Protein AF-A0A6B2LRA3-F1 (afdb_monomer_lite)

Structure (mmCIF, N/CA/C/O backbone):
data_AF-A0A6B2LRA3-F1
#
_entry.id   AF-A0A6B2LRA3-F1
#
loop_
_atom_site.group_PDB
_atom_site.id
_atom_site.type_symbol
_atom_site.label_atom_id
_atom_site.label_alt_id
_atom_site.label_comp_id
_atom_site.label_asym_id
_atom_site.label_entity_id
_atom_site.label_seq_id
_atom_site.pdbx_PDB_ins_code
_atom_site.Cartn_x
_atom_site.Cartn_y
_atom_site.Cartn_z
_atom_site.occupancy
_atom_site.B_iso_or_equiv
_atom_site.auth_seq_id
_atom_site.auth_comp_id
_atom_site.auth_asym_id
_atom_site.auth_atom_id
_atom_site.pdbx_PDB_model_num
ATOM 1 N N . MET A 1 1 ? -1.071 9.155 2.431 1.00 67.62 1 MET A N 1
ATOM 2 C CA . MET A 1 1 ? -2.130 8.580 3.309 1.00 67.62 1 MET A CA 1
ATOM 3 C C . MET A 1 1 ? -1.625 7.265 3.917 1.00 67.62 1 MET A C 1
ATOM 5 O O . MET A 1 1 ? -0.850 6.603 3.251 1.00 67.62 1 MET A O 1
ATOM 9 N N . LYS A 1 2 ? -1.995 6.877 5.147 1.00 79.12 2 LYS A N 1
ATOM 10 C CA . LYS A 1 2 ? -1.592 5.586 5.763 1.00 79.12 2 LYS A CA 1
ATOM 11 C C . LYS A 1 2 ? -2.740 4.963 6.562 1.00 79.12 2 LYS A C 1
ATOM 13 O O . LYS A 1 2 ? -3.654 5.699 6.933 1.00 79.12 2 LYS A O 1
ATOM 18 N N . GLY A 1 3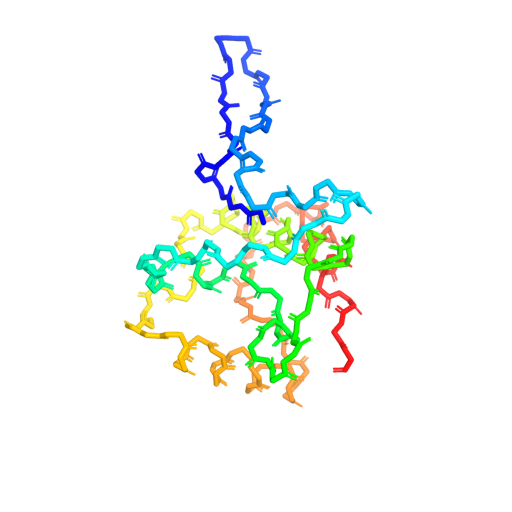 ? -2.686 3.660 6.853 1.00 74.38 3 GLY A N 1
ATOM 19 C CA . GLY A 1 3 ? -3.770 2.935 7.533 1.00 74.38 3 GLY A CA 1
ATOM 20 C C . GLY A 1 3 ? -4.112 3.500 8.911 1.00 74.38 3 GLY A C 1
ATOM 21 O O . GLY A 1 3 ? -5.280 3.711 9.223 1.00 74.38 3 GLY A O 1
ATOM 22 N N . LEU A 1 4 ? -3.092 3.896 9.681 1.00 81.69 4 LEU A N 1
ATOM 23 C CA . LEU A 1 4 ? -3.246 4.555 10.989 1.00 81.69 4 LEU A CA 1
ATOM 24 C C . LEU A 1 4 ? -4.047 5.869 10.945 1.00 81.69 4 LEU A C 1
ATOM 26 O O . LEU A 1 4 ? -4.535 6.324 11.977 1.00 81.69 4 LEU A O 1
ATOM 30 N N . ASN A 1 5 ? -4.195 6.468 9.762 1.00 83.25 5 ASN A N 1
ATOM 31 C CA . ASN A 1 5 ? -4.963 7.693 9.558 1.00 83.25 5 ASN A CA 1
ATOM 32 C C . ASN A 1 5 ? -6.419 7.392 9.136 1.00 83.25 5 ASN A C 1
ATOM 34 O O . ASN A 1 5 ? -7.131 8.289 8.686 1.00 83.25 5 ASN A O 1
ATOM 38 N N . VAL A 1 6 ? -6.874 6.139 9.257 1.00 86.62 6 VAL A N 1
ATOM 39 C CA . VAL A 1 6 ? -8.261 5.709 9.037 1.00 86.62 6 VAL A CA 1
ATOM 40 C C . VAL A 1 6 ? -8.839 5.206 10.359 1.00 86.62 6 VAL A C 1
ATOM 42 O O . VAL A 1 6 ? -8.538 4.111 10.821 1.00 86.62 6 VAL A O 1
ATOM 45 N N . LEU A 1 7 ? -9.690 6.018 10.979 1.00 89.50 7 LEU A N 1
ATOM 46 C CA . LEU A 1 7 ? -10.363 5.700 12.236 1.00 89.50 7 LEU A CA 1
ATOM 47 C C . LEU A 1 7 ? -11.689 4.990 11.975 1.00 89.50 7 LEU A C 1
ATOM 49 O O . LEU A 1 7 ? -12.390 5.306 11.013 1.00 89.50 7 LEU A O 1
ATOM 53 N N . LEU A 1 8 ? -12.074 4.092 12.878 1.00 91.56 8 LEU A N 1
ATOM 54 C CA . LEU A 1 8 ? -13.375 3.432 12.850 1.00 91.56 8 LEU A CA 1
ATOM 55 C C . LEU A 1 8 ? -14.287 4.027 13.929 1.00 91.56 8 LEU A C 1
ATOM 57 O O . LEU A 1 8 ? -13.896 4.134 15.092 1.00 91.56 8 LEU A O 1
ATOM 61 N N . THR A 1 9 ? -15.503 4.432 13.558 1.00 92.56 9 THR A N 1
ATOM 62 C CA . THR A 1 9 ? -16.527 4.814 14.544 1.00 92.56 9 THR A CA 1
ATOM 63 C C . THR A 1 9 ? -17.195 3.584 15.156 1.00 92.56 9 THR A C 1
ATOM 65 O O . THR A 1 9 ? -17.058 2.471 14.648 1.00 92.56 9 THR A O 1
ATOM 68 N N . LYS A 1 10 ? -17.979 3.786 16.223 1.00 91.69 10 LYS A N 1
ATOM 69 C CA . LYS A 1 10 ? -18.759 2.715 16.869 1.00 91.69 10 LYS A CA 1
ATOM 70 C C . LYS A 1 10 ? -19.755 2.040 15.915 1.00 91.69 10 LYS A C 1
ATOM 72 O O . LYS A 1 10 ? -20.109 0.888 16.114 1.00 91.69 10 LYS A O 1
ATOM 77 N N . GLU A 1 11 ? -20.173 2.736 14.862 1.00 95.12 11 GLU A N 1
ATOM 78 C CA . GLU A 1 11 ? -21.099 2.263 13.828 1.00 95.12 11 GLU A CA 1
ATOM 79 C C . GLU A 1 11 ? -20.376 1.626 12.624 1.00 95.12 11 GLU A C 1
ATOM 81 O O . GLU A 1 11 ? -20.939 1.556 11.533 1.00 95.12 11 GLU A O 1
ATOM 86 N N . ASN A 1 12 ? -19.114 1.207 12.783 1.00 88.56 12 ASN A N 1
ATOM 87 C CA . ASN A 1 12 ? -18.280 0.630 11.720 1.00 88.56 12 ASN A CA 1
ATOM 88 C C . ASN A 1 12 ? -18.109 1.547 10.494 1.00 88.56 12 ASN A C 1
ATOM 90 O O . ASN A 1 12 ? -17.985 1.086 9.357 1.00 88.56 12 ASN A O 1
ATOM 94 N N . ARG A 1 13 ? -18.088 2.869 10.703 1.00 91.00 13 ARG A N 1
ATOM 95 C CA . ARG A 1 13 ? -17.817 3.843 9.638 1.00 91.00 13 ARG A CA 1
ATOM 96 C C . ARG A 1 13 ? -16.349 4.244 9.658 1.00 91.00 13 ARG A C 1
ATOM 98 O O . ARG A 1 13 ? -15.858 4.734 10.672 1.00 91.00 13 ARG A O 1
ATOM 105 N N . ALA A 1 14 ? -15.675 4.094 8.522 1.00 90.00 14 ALA A N 1
ATOM 106 C CA . ALA A 1 14 ? -14.320 4.602 8.341 1.00 90.00 14 ALA A CA 1
ATOM 107 C C . ALA A 1 14 ? -14.325 6.137 8.197 1.00 90.00 14 ALA A C 1
ATOM 109 O O . ALA A 1 14 ? -15.124 6.696 7.439 1.00 90.00 14 ALA A O 1
ATOM 110 N N . LYS A 1 15 ? -13.421 6.816 8.907 1.00 88.81 15 LYS A N 1
ATOM 111 C CA . LYS A 1 15 ? -13.172 8.260 8.827 1.00 88.81 15 LYS A CA 1
ATOM 112 C C . LYS A 1 15 ? -11.680 8.523 8.674 1.00 88.81 15 LYS A C 1
ATOM 114 O O . LYS A 1 15 ? -10.881 8.027 9.457 1.00 88.81 15 LYS A O 1
ATOM 119 N N . ILE A 1 16 ? -11.316 9.338 7.692 1.00 86.50 16 ILE A N 1
ATOM 120 C CA . ILE A 1 16 ? -9.926 9.756 7.486 1.00 86.50 16 ILE A CA 1
ATOM 121 C C . ILE A 1 16 ? -9.592 10.859 8.497 1.00 86.50 16 ILE A C 1
ATOM 123 O O . ILE A 1 16 ? -10.372 11.798 8.667 1.00 86.50 16 ILE A O 1
ATOM 127 N N . CYS A 1 17 ? -8.448 10.745 9.163 1.00 81.75 17 CYS A N 1
ATOM 128 C CA . CYS A 1 17 ? -7.907 11.741 10.080 1.00 81.75 17 CYS A CA 1
ATOM 129 C C . CYS A 1 17 ? -6.478 12.138 9.677 1.00 81.75 17 CYS A C 1
ATOM 131 O O . CYS A 1 17 ? -5.936 11.633 8.697 1.00 81.75 17 CYS A O 1
ATOM 133 N N . ASP A 1 18 ? -5.889 13.068 10.432 1.00 73.38 18 ASP A N 1
ATOM 134 C CA . ASP A 1 18 ? -4.496 13.498 10.281 1.00 73.38 18 ASP A CA 1
ATOM 135 C C . ASP A 1 18 ? -4.132 13.932 8.846 1.00 73.38 18 ASP A C 1
ATOM 137 O O . ASP A 1 18 ? -3.432 13.263 8.080 1.00 73.38 18 ASP A O 1
ATOM 141 N N . PHE A 1 19 ? -4.621 15.126 8.510 1.00 72.06 19 PHE A N 1
ATOM 142 C CA . PHE A 1 19 ? -4.242 15.869 7.313 1.00 72.06 19 PHE A CA 1
ATOM 143 C C . PHE A 1 19 ? -2.990 16.735 7.555 1.00 72.06 19 PHE A C 1
ATOM 145 O O . PHE A 1 19 ? -2.799 17.719 6.848 1.00 72.06 19 PHE A O 1
ATOM 152 N N . GLY A 1 20 ? -2.141 16.436 8.549 1.00 61.44 20 GLY A N 1
ATOM 153 C CA . GLY A 1 20 ? -1.040 17.317 8.977 1.00 61.44 20 GLY A CA 1
ATOM 154 C C . GLY A 1 20 ? -0.012 17.661 7.888 1.00 61.44 20 GLY A C 1
ATOM 155 O O . GLY A 1 20 ? 0.648 18.692 7.964 1.00 61.44 20 GLY A O 1
ATOM 156 N N . ALA A 1 21 ? 0.080 16.847 6.832 1.00 59.59 21 ALA A N 1
ATOM 157 C CA . ALA A 1 21 ? 0.907 17.106 5.648 1.00 5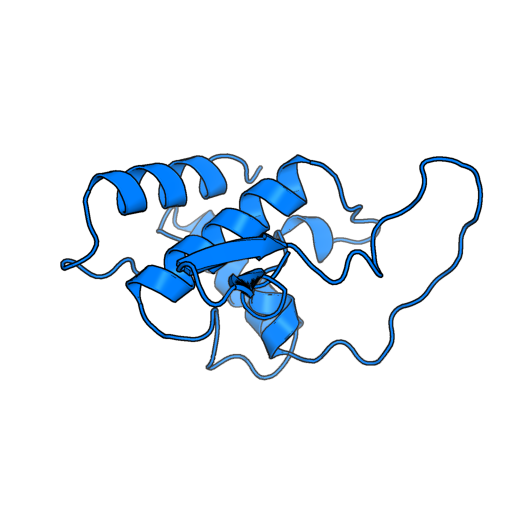9.59 21 ALA A CA 1
ATOM 158 C C . ALA A 1 21 ? 0.144 17.751 4.467 1.00 59.59 21 ALA A C 1
ATOM 160 O O . ALA A 1 21 ? 0.704 17.924 3.380 1.00 59.59 21 ALA A O 1
ATOM 161 N N . SER A 1 22 ? -1.137 18.088 4.639 1.00 60.34 22 SER A N 1
ATOM 162 C CA . SER A 1 22 ? -1.937 18.727 3.596 1.00 60.34 22 SER A CA 1
ATOM 163 C C . SER A 1 22 ? -1.514 20.186 3.438 1.00 60.34 22 SER A C 1
ATOM 165 O O . SER A 1 22 ? -1.711 21.035 4.304 1.00 60.34 22 SER A O 1
ATOM 167 N N . LYS A 1 23 ? -0.888 20.490 2.301 1.00 57.50 23 LYS A N 1
ATOM 168 C CA . LYS A 1 23 ? -0.577 21.870 1.938 1.00 57.50 23 LYS A CA 1
ATOM 169 C C . LYS A 1 23 ? -1.879 22.555 1.528 1.00 57.50 23 LYS A C 1
ATOM 171 O O . LYS A 1 23 ? -2.453 22.222 0.489 1.00 57.50 23 LYS A O 1
ATOM 176 N N . LEU A 1 24 ? -2.328 23.538 2.307 1.00 50.72 24 LEU A N 1
ATOM 177 C CA . LEU A 1 24 ? -3.233 24.566 1.794 1.00 50.72 24 LEU A CA 1
ATOM 178 C C . LEU A 1 24 ? -2.553 25.171 0.561 1.00 50.72 24 LEU A C 1
ATOM 180 O O . LEU A 1 24 ? -1.399 25.583 0.625 1.00 50.72 24 LEU A O 1
ATOM 184 N N . LYS A 1 25 ? -3.247 25.215 -0.582 1.00 49.38 25 LYS A N 1
ATOM 185 C CA . LYS A 1 25 ? -2.711 25.746 -1.854 1.00 49.38 25 LYS A CA 1
ATOM 186 C C . LYS A 1 25 ? -2.274 27.224 -1.787 1.00 49.38 25 LYS A C 1
ATOM 188 O O . LYS A 1 25 ? -1.817 27.761 -2.790 1.00 49.38 25 LYS A O 1
ATOM 193 N N . SER A 1 26 ? -2.404 27.873 -0.631 1.00 41.75 26 SER A N 1
ATOM 194 C CA . SER A 1 26 ? -1.997 29.248 -0.379 1.00 41.75 26 SER A CA 1
ATOM 195 C C . SER A 1 26 ? -0.638 29.286 0.326 1.00 41.75 26 SER A C 1
ATOM 197 O O . SER A 1 26 ? -0.543 29.020 1.517 1.00 41.75 26 SER A O 1
ATOM 199 N N . LEU A 1 27 ? 0.401 29.607 -0.449 1.00 47.09 27 LEU A N 1
ATOM 200 C CA . LEU A 1 27 ? 1.591 30.365 -0.039 1.00 47.09 27 LEU A CA 1
ATOM 201 C C . LEU A 1 27 ? 2.098 30.156 1.400 1.00 47.09 27 LEU A C 1
ATOM 203 O O . LEU A 1 27 ? 1.996 31.063 2.216 1.00 47.09 27 LEU A O 1
ATOM 207 N N . THR A 1 28 ? 2.758 29.036 1.701 1.00 37.22 28 THR A N 1
ATOM 208 C CA . THR A 1 28 ? 3.958 29.085 2.561 1.00 37.22 28 THR A CA 1
ATOM 209 C C . THR A 1 28 ? 4.803 27.834 2.374 1.00 37.22 28 THR A C 1
ATOM 211 O O . THR A 1 28 ? 4.360 26.703 2.570 1.00 37.22 28 THR A O 1
ATOM 214 N N . SER A 1 29 ? 6.055 28.038 1.980 1.00 45.00 29 SER A N 1
ATOM 215 C CA . SER A 1 29 ? 7.117 27.051 2.105 1.00 45.00 29 SER A CA 1
ATOM 216 C C . SER A 1 29 ? 7.394 26.819 3.590 1.00 45.00 29 SER A C 1
ATOM 218 O O . SER A 1 29 ? 8.207 27.518 4.185 1.00 45.00 29 SER A O 1
ATOM 220 N N . MET A 1 30 ? 6.709 25.867 4.213 1.00 36.69 30 MET A N 1
ATOM 221 C CA . MET A 1 30 ? 7.095 25.401 5.541 1.00 36.69 30 MET A CA 1
ATOM 222 C C . MET A 1 30 ? 7.390 23.909 5.481 1.00 36.69 30 MET A C 1
ATOM 224 O O . MET A 1 30 ? 6.518 23.056 5.332 1.00 36.69 30 MET A O 1
ATOM 228 N N . THR A 1 31 ? 8.689 23.636 5.518 1.00 45.81 31 THR A N 1
ATOM 229 C CA . THR A 1 31 ? 9.310 22.359 5.837 1.00 45.81 31 THR A CA 1
ATOM 230 C C . THR A 1 31 ? 8.836 21.899 7.209 1.00 45.81 31 THR A C 1
ATOM 232 O O . THR A 1 31 ? 9.279 22.421 8.227 1.00 45.81 31 THR A O 1
ATOM 235 N N . LEU A 1 32 ? 7.956 20.906 7.243 1.00 40.34 32 LEU A N 1
ATOM 236 C CA . LEU A 1 32 ? 7.677 20.135 8.449 1.00 40.34 32 LEU A CA 1
ATOM 237 C C . LEU A 1 32 ? 7.794 18.657 8.091 1.00 40.34 32 LEU A C 1
ATOM 239 O O . LEU A 1 32 ? 6.815 17.987 7.779 1.00 40.34 32 LEU A O 1
ATOM 243 N N . ALA A 1 33 ? 9.028 18.162 8.094 1.00 41.00 33 ALA A N 1
ATOM 244 C CA . ALA A 1 33 ? 9.296 16.740 8.212 1.00 41.00 33 ALA A CA 1
ATOM 245 C C . ALA A 1 33 ? 9.928 16.534 9.591 1.00 41.00 33 ALA A C 1
ATOM 247 O O . ALA A 1 33 ? 11.125 16.740 9.772 1.00 41.00 33 ALA A O 1
ATOM 248 N N . GLY A 1 34 ? 9.098 16.175 10.574 1.00 41.19 34 GLY A N 1
ATOM 249 C CA . GLY A 1 34 ? 9.588 15.476 11.762 1.00 41.19 34 GLY A CA 1
ATOM 250 C C . GLY A 1 34 ? 10.228 14.137 11.361 1.00 41.19 34 GLY A C 1
ATOM 251 O O . GLY A 1 34 ? 10.149 13.758 10.188 1.00 41.19 34 GLY A O 1
ATOM 252 N N . PRO A 1 35 ? 10.875 13.416 12.293 1.00 39.47 35 PRO A N 1
ATOM 253 C CA . PRO A 1 35 ? 11.586 12.181 11.978 1.00 39.47 35 PRO A CA 1
ATOM 254 C C . PRO A 1 35 ? 10.650 11.187 11.274 1.00 39.47 35 PRO A C 1
ATOM 256 O O . PRO A 1 35 ? 9.706 10.663 11.863 1.00 39.47 35 PRO A O 1
ATOM 259 N N . GLN A 1 36 ? 10.894 10.983 9.978 1.00 51.62 36 GLN A N 1
ATOM 260 C CA . GLN A 1 36 ? 10.124 10.091 9.119 1.00 51.62 36 GLN A CA 1
ATOM 261 C C . GLN A 1 36 ? 10.498 8.652 9.474 1.00 51.62 36 GLN A C 1
ATOM 263 O O . GLN A 1 36 ? 11.576 8.170 9.129 1.00 51.62 36 GLN A O 1
ATOM 268 N N . ILE A 1 37 ? 9.621 7.975 10.210 1.00 51.12 37 ILE A N 1
ATOM 269 C CA . ILE A 1 37 ? 9.814 6.583 10.626 1.00 51.12 37 ILE A CA 1
ATOM 270 C C . ILE A 1 37 ? 9.723 5.687 9.383 1.00 51.12 37 ILE A C 1
ATOM 272 O O . ILE A 1 37 ? 8.807 5.854 8.576 1.00 51.12 37 ILE A O 1
ATOM 276 N N . ALA A 1 38 ? 10.639 4.722 9.244 1.00 49.91 38 ALA A N 1
ATOM 277 C CA . ALA A 1 38 ? 10.749 3.823 8.087 1.00 49.91 38 ALA A CA 1
ATOM 278 C C . ALA A 1 38 ? 9.404 3.207 7.642 1.00 49.91 38 ALA A C 1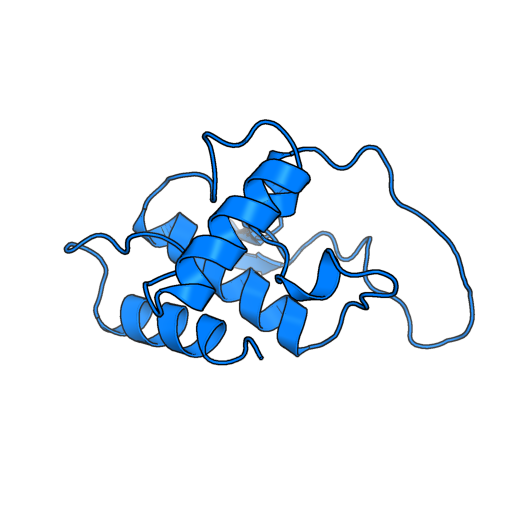
ATOM 280 O O . ALA A 1 38 ? 9.106 3.208 6.449 1.00 49.91 38 ALA A O 1
ATOM 281 N N . GLY A 1 39 ? 8.541 2.822 8.592 1.00 53.03 39 GLY A N 1
ATOM 282 C CA . GLY A 1 39 ? 7.209 2.264 8.317 1.00 53.03 39 GLY A CA 1
ATOM 283 C C . GLY A 1 39 ? 6.180 3.242 7.729 1.00 53.03 39 GLY A C 1
ATOM 284 O O . GLY A 1 39 ? 5.191 2.812 7.152 1.00 53.03 39 GLY A O 1
ATOM 285 N N . THR A 1 40 ? 6.390 4.562 7.809 1.00 69.06 40 THR A N 1
ATOM 286 C CA . THR A 1 40 ? 5.524 5.539 7.113 1.00 69.06 40 THR A CA 1
ATOM 287 C C . THR A 1 40 ? 5.892 5.662 5.630 1.00 69.06 40 THR A C 1
ATOM 289 O O . THR A 1 40 ? 5.023 5.945 4.805 1.00 69.06 40 THR A O 1
ATOM 292 N N . ASN A 1 41 ? 7.149 5.390 5.263 1.00 81.50 41 ASN A N 1
ATOM 293 C CA . ASN A 1 41 ? 7.617 5.517 3.879 1.00 81.50 41 ASN A CA 1
ATOM 294 C C . ASN A 1 41 ? 7.080 4.405 2.971 1.00 81.50 41 ASN A C 1
ATOM 296 O O . ASN A 1 41 ? 6.944 4.626 1.774 1.00 81.50 41 ASN A O 1
ATOM 300 N N . GLY A 1 42 ? 6.701 3.248 3.527 1.00 87.31 42 GLY A N 1
ATOM 301 C CA . GLY A 1 42 ? 6.089 2.153 2.763 1.00 87.31 42 GLY A CA 1
ATOM 302 C C . GLY A 1 42 ? 4.776 2.528 2.063 1.00 87.31 42 GLY A C 1
ATOM 303 O O . GLY A 1 42 ? 4.373 1.867 1.110 1.00 87.31 42 GLY A O 1
ATOM 304 N N . TYR A 1 43 ? 4.133 3.618 2.492 1.00 89.69 43 TYR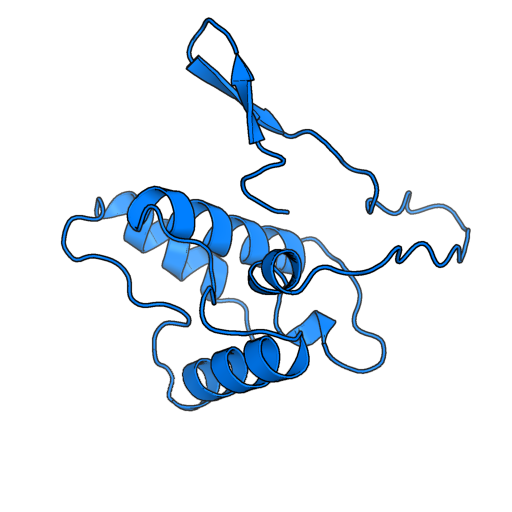 A N 1
ATOM 305 C CA . TYR A 1 43 ? 2.908 4.147 1.890 1.00 89.69 43 TYR A CA 1
ATOM 306 C C . TYR A 1 43 ? 3.162 5.221 0.825 1.00 89.69 43 TYR A C 1
ATOM 308 O O . TYR A 1 43 ? 2.228 5.627 0.134 1.00 89.69 43 TYR A O 1
ATOM 316 N N . GLN A 1 44 ? 4.389 5.735 0.720 1.00 89.06 44 GLN A N 1
ATOM 317 C CA . GLN A 1 44 ? 4.705 6.844 -0.172 1.00 89.06 44 GLN A CA 1
ATOM 318 C C . GLN A 1 44 ? 4.836 6.375 -1.616 1.00 89.06 44 GLN A C 1
ATOM 320 O O . GLN A 1 44 ? 5.383 5.313 -1.899 1.00 89.06 44 GLN A O 1
ATOM 325 N N . ALA A 1 45 ? 4.343 7.211 -2.525 1.00 89.06 45 ALA A N 1
ATOM 326 C CA . ALA A 1 45 ? 4.509 7.002 -3.950 1.00 89.06 45 ALA A CA 1
ATOM 327 C C . ALA A 1 45 ? 5.991 7.139 -4.351 1.00 89.06 45 ALA A C 1
ATOM 329 O O . ALA A 1 45 ? 6.708 7.950 -3.753 1.00 89.06 45 ALA A O 1
ATOM 330 N N . PRO A 1 46 ? 6.462 6.361 -5.336 1.00 88.00 46 PRO A N 1
ATOM 331 C CA . PRO A 1 46 ? 7.872 6.295 -5.707 1.00 88.00 46 PRO A CA 1
ATOM 332 C C . PRO A 1 46 ? 8.487 7.648 -6.094 1.00 88.00 46 PRO A C 1
ATOM 334 O O . PRO A 1 46 ? 9.621 7.940 -5.722 1.00 88.00 46 PRO A O 1
ATOM 337 N N . GLU A 1 47 ? 7.723 8.511 -6.757 1.00 85.62 47 GLU A N 1
ATOM 338 C CA . GLU A 1 47 ? 8.141 9.850 -7.181 1.00 85.62 47 GLU A CA 1
ATOM 339 C C . GLU A 1 47 ? 8.382 10.822 -6.011 1.00 85.62 47 GLU A C 1
ATOM 341 O O . GLU A 1 47 ? 8.963 11.894 -6.190 1.00 85.62 47 GLU A O 1
ATOM 346 N N . LEU A 1 48 ? 7.925 10.490 -4.795 1.00 85.69 48 LEU A N 1
ATOM 347 C CA . LEU A 1 48 ? 8.179 11.302 -3.600 1.00 85.69 48 LEU A CA 1
ATOM 348 C C . LEU A 1 48 ? 9.592 11.112 -3.042 1.00 85.69 48 LEU A C 1
ATOM 350 O O . LEU A 1 48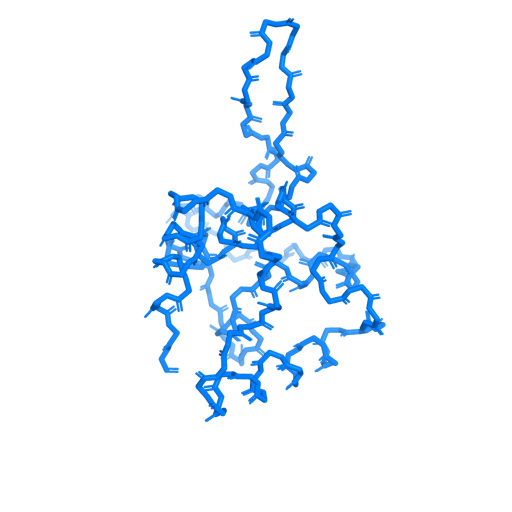 ? 10.040 11.948 -2.258 1.00 85.69 48 LEU A O 1
ATOM 354 N N . PHE A 1 49 ? 10.288 10.047 -3.445 1.00 84.44 49 PHE A N 1
ATOM 355 C CA . PHE A 1 49 ? 11.681 9.805 -3.071 1.00 84.44 49 PHE A CA 1
ATOM 356 C C . PHE A 1 49 ? 12.666 10.582 -3.959 1.00 84.44 49 PHE A C 1
ATOM 358 O O . PHE A 1 49 ? 13.819 10.782 -3.570 1.00 84.44 49 PHE A O 1
ATOM 365 N N . ASP A 1 50 ? 12.212 11.066 -5.119 1.00 81.88 50 ASP A N 1
ATOM 366 C CA . ASP A 1 50 ? 13.027 11.850 -6.040 1.00 81.88 50 ASP A CA 1
ATOM 367 C C . ASP A 1 50 ? 13.288 13.270 -5.526 1.00 81.88 50 ASP A C 1
ATOM 369 O O . ASP A 1 50 ? 12.496 13.883 -4.797 1.00 81.88 50 ASP A O 1
ATOM 373 N N . LYS A 1 51 ? 14.409 13.856 -5.968 1.00 76.75 51 LYS A N 1
ATOM 374 C CA . LYS A 1 51 ? 14.730 15.254 -5.661 1.00 76.75 51 LYS A CA 1
ATOM 375 C C . LYS A 1 51 ? 13.631 16.174 -6.195 1.00 76.75 51 LYS A C 1
ATOM 377 O O . LYS A 1 51 ? 13.466 16.333 -7.399 1.00 76.75 51 LYS A O 1
ATOM 382 N N . GLY A 1 52 ? 12.928 16.839 -5.280 1.00 74.75 52 GLY A N 1
ATOM 383 C CA . GLY A 1 52 ? 11.847 17.762 -5.623 1.00 74.75 52 GLY A CA 1
ATOM 384 C C . GLY A 1 52 ? 10.479 17.100 -5.802 1.00 74.75 52 GLY A C 1
ATOM 385 O O . GLY A 1 52 ? 9.562 17.785 -6.262 1.00 74.75 52 GLY A O 1
ATOM 386 N N . GLY A 1 53 ? 10.323 15.829 -5.411 1.00 76.31 53 GLY A N 1
ATOM 387 C CA . GLY A 1 53 ? 9.037 15.140 -5.340 1.00 76.31 53 GLY A CA 1
ATOM 388 C C . GLY A 1 53 ? 7.994 15.950 -4.563 1.00 76.31 53 GLY A C 1
ATOM 389 O O . GLY A 1 53 ? 8.273 16.556 -3.522 1.00 76.31 53 GLY A O 1
ATOM 390 N N . LYS A 1 54 ? 6.771 16.018 -5.097 1.00 78.06 54 LYS A N 1
ATOM 391 C CA . LYS A 1 54 ? 5.667 16.788 -4.509 1.00 78.06 54 LYS A CA 1
ATOM 392 C C . LYS A 1 54 ? 4.438 15.914 -4.366 1.00 78.06 54 LYS A C 1
ATOM 394 O O . LYS A 1 54 ? 4.066 15.202 -5.292 1.00 78.06 54 LYS A O 1
ATOM 399 N N . THR A 1 55 ? 3.765 16.056 -3.231 1.00 78.81 55 THR A N 1
ATOM 400 C CA . THR A 1 55 ? 2.468 15.427 -3.004 1.00 78.81 55 THR A CA 1
ATOM 401 C C . THR A 1 55 ? 1.411 16.037 -3.922 1.00 78.81 55 THR A C 1
ATOM 403 O O . THR A 1 55 ? 1.332 17.255 -4.108 1.00 78.81 55 THR A O 1
ATOM 406 N N . ASN A 1 56 ? 0.605 15.173 -4.524 1.00 81.50 56 ASN A N 1
ATOM 407 C CA . ASN A 1 56 ? -0.511 15.515 -5.391 1.00 81.50 56 ASN A CA 1
ATOM 408 C C . ASN A 1 56 ? -1.627 14.461 -5.227 1.00 81.50 56 ASN A C 1
ATOM 410 O O . ASN A 1 56 ? -1.553 13.567 -4.385 1.00 81.50 56 ASN A O 1
ATOM 414 N N . LYS A 1 57 ? -2.685 14.555 -6.038 1.00 84.94 57 LYS A N 1
ATOM 415 C CA . LYS A 1 57 ? -3.799 13.597 -5.965 1.00 84.94 57 LYS A CA 1
ATOM 416 C C . LYS A 1 57 ? -3.354 12.165 -6.286 1.00 84.94 57 LYS A C 1
ATOM 418 O O . LYS A 1 57 ? -3.869 11.225 -5.697 1.00 84.94 57 LYS A O 1
ATOM 423 N N . GLN A 1 58 ? -2.417 11.998 -7.213 1.00 87.56 58 GLN A N 1
ATOM 424 C CA . GLN A 1 58 ? -1.905 10.703 -7.649 1.00 87.56 58 GLN A CA 1
ATOM 425 C C . GLN A 1 58 ? -1.087 10.028 -6.542 1.00 87.56 58 GLN A C 1
ATOM 427 O O . GLN A 1 58 ? -1.300 8.848 -6.278 1.00 87.56 58 GLN A O 1
ATOM 432 N N . THR A 1 59 ? -0.268 10.786 -5.805 1.00 86.56 59 THR A N 1
ATOM 433 C CA . THR A 1 59 ? 0.493 10.253 -4.664 1.00 86.56 59 THR A CA 1
ATOM 434 C C . THR A 1 59 ? -0.425 9.761 -3.539 1.00 86.56 59 THR A C 1
ATOM 436 O O . THR A 1 59 ? -0.119 8.781 -2.855 1.00 86.56 59 THR A O 1
ATOM 439 N N . ASP A 1 60 ? -1.579 10.414 -3.354 1.00 86.44 60 ASP A N 1
ATOM 440 C CA . ASP A 1 60 ? -2.598 9.981 -2.390 1.00 86.44 60 ASP A CA 1
ATOM 441 C C . ASP A 1 60 ? -3.354 8.732 -2.866 1.00 86.44 60 ASP A C 1
ATOM 443 O O . ASP A 1 60 ? -3.632 7.845 -2.060 1.00 86.44 60 ASP A O 1
ATOM 447 N N . VAL A 1 61 ? -3.642 8.619 -4.168 1.00 91.12 61 VAL A N 1
ATOM 448 C CA . VAL A 1 61 ? -4.233 7.404 -4.760 1.00 91.12 61 VAL A CA 1
ATOM 449 C C . VAL A 1 61 ? -3.284 6.214 -4.623 1.00 91.12 61 VAL A C 1
ATOM 451 O O . VAL A 1 61 ? -3.717 5.134 -4.228 1.00 91.12 61 VAL A O 1
ATOM 454 N N . PHE A 1 62 ? -1.988 6.406 -4.868 1.00 91.44 62 PHE A N 1
ATOM 455 C CA . PHE A 1 62 ? -0.984 5.369 -4.637 1.00 91.44 62 PHE A CA 1
ATOM 456 C C . PHE A 1 62 ? -0.980 4.914 -3.172 1.00 91.44 62 PHE A C 1
ATOM 458 O O . PHE A 1 62 ? -1.067 3.719 -2.880 1.00 91.44 62 PHE A O 1
ATOM 465 N N . SER A 1 63 ? -0.951 5.883 -2.251 1.00 90.25 63 SER A N 1
ATOM 466 C CA . SER A 1 63 ? -1.001 5.629 -0.810 1.00 90.25 63 SER A CA 1
ATOM 467 C C . SER A 1 63 ? -2.249 4.835 -0.406 1.00 90.25 63 SER A C 1
ATOM 469 O O . SER A 1 63 ? -2.173 3.935 0.427 1.00 90.25 63 SER A O 1
ATOM 471 N N . LEU A 1 64 ? -3.407 5.143 -1.002 1.00 91.62 64 LEU A N 1
ATOM 472 C CA . LEU A 1 64 ? -4.643 4.390 -0.787 1.00 91.62 64 LEU A CA 1
ATOM 473 C C . LEU A 1 64 ? -4.493 2.929 -1.231 1.00 91.62 64 LEU A C 1
ATOM 475 O O . LEU A 1 64 ? -4.970 2.038 -0.536 1.00 91.62 64 LEU A O 1
ATOM 479 N N . GLY A 1 65 ? -3.793 2.669 -2.338 1.00 93.69 65 GLY A N 1
ATOM 480 C CA . GLY A 1 65 ? -3.458 1.311 -2.774 1.00 93.69 65 GLY A CA 1
ATOM 481 C C . GLY A 1 65 ? -2.670 0.526 -1.722 1.00 93.69 65 GLY A C 1
ATOM 482 O O . GLY A 1 65 ? -2.971 -0.642 -1.488 1.00 93.69 65 GLY A O 1
ATOM 483 N N . MET A 1 66 ? -1.726 1.177 -1.036 1.00 93.75 66 MET A N 1
ATOM 484 C CA . MET A 1 66 ? -0.9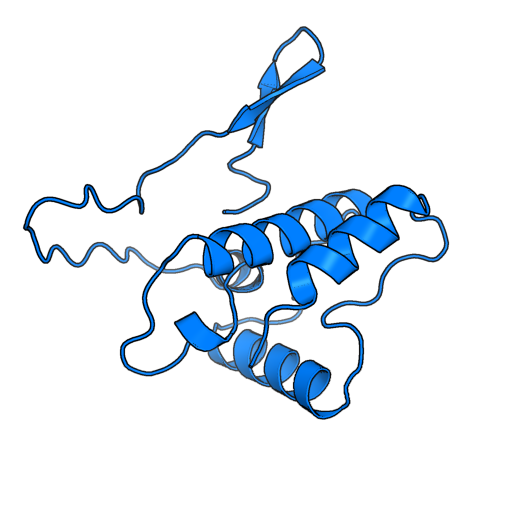71 0.567 0.068 1.00 93.75 66 MET A CA 1
ATOM 485 C C . MET A 1 66 ? -1.852 0.256 1.281 1.00 93.75 66 MET A C 1
ATOM 487 O O . MET A 1 66 ? -1.736 -0.824 1.850 1.00 93.75 66 MET A O 1
ATOM 491 N N . VAL A 1 67 ? -2.788 1.145 1.632 1.00 93.00 67 VAL A N 1
ATOM 492 C CA . VAL A 1 67 ? -3.769 0.894 2.708 1.00 93.00 67 VAL A CA 1
ATOM 493 C C . VAL A 1 67 ? -4.714 -0.253 2.346 1.00 93.00 67 VAL A C 1
ATOM 495 O O . VAL A 1 67 ? -4.988 -1.122 3.166 1.00 93.00 67 VAL A O 1
ATOM 498 N N . LEU A 1 68 ? -5.209 -0.296 1.106 1.00 93.88 68 LEU A N 1
ATOM 499 C CA . LEU A 1 68 ? -6.043 -1.405 0.641 1.00 93.88 68 LEU A CA 1
ATOM 500 C C . LEU A 1 68 ? -5.273 -2.729 0.660 1.00 93.88 68 LEU A C 1
ATOM 502 O O . LEU A 1 68 ? -5.849 -3.753 1.015 1.00 93.88 68 LEU A O 1
ATOM 506 N N . TRP A 1 69 ? -3.988 -2.710 0.302 1.00 95.00 69 TRP A N 1
ATOM 507 C CA . TRP A 1 69 ? -3.131 -3.883 0.407 1.00 95.00 69 TRP A CA 1
ATOM 508 C C . TRP A 1 69 ? -2.953 -4.325 1.864 1.00 95.00 69 TRP A C 1
ATOM 510 O O . TRP A 1 69 ? -3.199 -5.495 2.146 1.00 95.00 69 TRP A O 1
ATOM 520 N N . GLU A 1 70 ? -2.640 -3.404 2.781 1.00 93.81 70 GLU A N 1
ATOM 521 C CA . GLU A 1 70 ? -2.514 -3.662 4.227 1.00 93.81 70 GLU A CA 1
ATOM 522 C C . GLU A 1 70 ? -3.779 -4.326 4.794 1.00 93.81 70 GLU A C 1
ATOM 524 O O . GLU A 1 70 ? -3.691 -5.299 5.537 1.00 93.81 70 GLU A O 1
ATOM 529 N N . LEU A 1 71 ? -4.971 -3.886 4.374 1.00 92.19 71 LEU A N 1
ATOM 530 C CA . LEU A 1 71 ? -6.239 -4.511 4.775 1.00 92.19 71 LEU A CA 1
ATOM 531 C C . LEU A 1 71 ? -6.414 -5.945 4.252 1.00 92.19 71 LEU A C 1
ATOM 533 O O . LEU A 1 71 ? -7.167 -6.720 4.836 1.00 92.19 71 LEU A O 1
ATOM 537 N N . THR A 1 72 ? -5.772 -6.296 3.136 1.00 93.44 72 THR A N 1
ATOM 538 C CA . THR A 1 72 ? -5.846 -7.650 2.563 1.00 93.44 72 THR A CA 1
ATOM 539 C C . THR A 1 72 ? -4.763 -8.585 3.086 1.00 93.44 72 THR A C 1
ATOM 541 O O . THR A 1 72 ? -5.014 -9.784 3.186 1.00 93.44 72 THR A O 1
ATOM 544 N N . SER A 1 73 ? -3.572 -8.062 3.385 1.00 92.31 73 SER A N 1
ATOM 545 C CA . SER A 1 73 ? -2.422 -8.831 3.871 1.00 92.31 73 SER A CA 1
ATOM 546 C C . SER A 1 73 ? -2.360 -8.910 5.393 1.00 92.31 73 SER A C 1
ATOM 548 O O . SER A 1 73 ? -1.755 -9.841 5.913 1.00 92.31 73 SER A O 1
ATOM 550 N N . PHE A 1 74 ? -2.990 -7.960 6.094 1.00 90.56 74 PHE A N 1
ATOM 551 C CA . PHE A 1 74 ? -2.810 -7.719 7.527 1.00 90.56 74 PHE A CA 1
ATOM 552 C C . PHE A 1 74 ? -1.338 -7.503 7.916 1.00 90.56 74 PHE A C 1
ATOM 554 O O . PHE A 1 74 ? -0.939 -7.791 9.042 1.00 90.56 74 PHE A O 1
ATOM 561 N N . SER A 1 75 ? -0.529 -7.003 6.980 1.00 90.62 75 SER A N 1
ATOM 562 C CA . SER A 1 75 ? 0.905 -6.767 7.155 1.00 90.62 75 SER A CA 1
ATOM 563 C C . SER A 1 75 ? 1.260 -5.322 6.844 1.00 90.62 75 SER A C 1
ATOM 565 O O . SER A 1 75 ? 0.591 -4.665 6.042 1.00 90.62 75 SER A O 1
ATOM 567 N N . THR A 1 76 ? 2.355 -4.839 7.430 1.00 89.94 76 THR A N 1
ATOM 568 C CA . THR A 1 76 ? 2.843 -3.486 7.143 1.00 89.94 76 THR A CA 1
ATOM 569 C C . THR A 1 76 ? 3.550 -3.471 5.780 1.00 89.94 76 THR A C 1
ATOM 571 O O . THR A 1 76 ? 4.389 -4.336 5.516 1.00 89.94 76 THR A O 1
ATOM 574 N N . PRO A 1 77 ? 3.262 -2.507 4.884 1.00 90.81 77 PRO A N 1
ATOM 575 C CA . PRO A 1 77 ? 3.999 -2.359 3.632 1.00 90.81 77 PRO A CA 1
ATOM 576 C C . PRO A 1 77 ? 5.504 -2.217 3.886 1.00 90.81 77 PRO A C 1
ATOM 578 O O . PRO A 1 77 ? 5.923 -1.310 4.604 1.00 90.81 77 PRO A O 1
ATOM 581 N N . PHE A 1 78 ? 6.309 -3.080 3.260 1.00 90.38 78 PHE A N 1
ATOM 582 C CA . PHE A 1 78 ? 7.773 -3.091 3.391 1.00 90.38 78 PHE A CA 1
ATOM 583 C C . PHE A 1 78 ? 8.279 -3.241 4.838 1.00 90.38 78 PHE A C 1
ATOM 585 O O . PHE A 1 78 ? 9.251 -2.594 5.219 1.00 90.38 78 PHE A O 1
ATOM 592 N N . GLU A 1 79 ? 7.636 -4.098 5.635 1.00 87.44 79 GLU A N 1
ATOM 593 C CA . GLU A 1 79 ? 7.983 -4.354 7.044 1.00 87.44 79 GLU A CA 1
ATOM 594 C C . GLU A 1 79 ? 9.469 -4.691 7.274 1.00 87.44 79 GLU A C 1
ATOM 596 O O . GLU A 1 79 ? 10.060 -4.227 8.247 1.00 87.44 79 GLU A O 1
ATOM 601 N N . ASP A 1 80 ? 10.103 -5.399 6.333 1.00 87.81 80 ASP A N 1
ATOM 602 C CA . ASP A 1 80 ? 11.521 -5.781 6.409 1.00 87.81 80 ASP A CA 1
ATOM 603 C C . ASP A 1 80 ? 12.504 -4.626 6.123 1.00 87.81 80 ASP A C 1
ATOM 605 O O . ASP A 1 80 ? 13.718 -4.773 6.287 1.00 87.81 80 ASP A O 1
ATOM 609 N N . CYS A 1 81 ? 12.021 -3.468 5.659 1.00 87.75 81 CYS A N 1
ATOM 610 C CA . CYS A 1 81 ? 12.868 -2.327 5.317 1.00 87.75 81 CYS A CA 1
ATOM 611 C C . CYS A 1 81 ? 13.092 -1.413 6.527 1.00 87.75 81 CYS A C 1
ATOM 613 O O . CYS A 1 81 ? 12.159 -0.857 7.103 1.00 87.75 81 CYS A O 1
ATOM 615 N N . THR A 1 82 ? 14.356 -1.157 6.865 1.00 85.44 82 THR A N 1
ATOM 616 C CA . THR A 1 82 ? 14.716 -0.368 8.058 1.00 85.44 82 THR A CA 1
ATOM 617 C C . THR A 1 82 ? 14.887 1.124 7.789 1.00 85.44 82 THR A C 1
ATOM 619 O O . THR A 1 82 ? 14.972 1.920 8.724 1.00 85.44 82 THR A O 1
ATOM 622 N N . ASN A 1 83 ? 14.952 1.537 6.521 1.00 84.25 83 ASN A N 1
ATOM 623 C CA . ASN A 1 83 ? 15.171 2.928 6.133 1.00 84.25 83 ASN A CA 1
ATOM 624 C C . ASN A 1 83 ? 14.478 3.274 4.796 1.00 84.25 83 ASN A C 1
ATOM 626 O O . ASN A 1 83 ? 14.159 2.370 4.019 1.00 84.25 83 ASN A O 1
ATOM 630 N N . PRO A 1 84 ? 14.251 4.573 4.503 1.00 83.50 84 PRO A N 1
ATOM 631 C CA . PRO A 1 84 ? 13.555 5.002 3.287 1.00 83.50 84 PRO A CA 1
ATOM 632 C C . PRO A 1 84 ? 14.237 4.535 1.993 1.00 83.50 84 PRO A C 1
ATOM 634 O O . PRO A 1 84 ? 13.555 4.209 1.026 1.00 83.50 84 PRO A O 1
ATOM 637 N N . THR A 1 85 ? 15.571 4.470 1.972 1.00 87.44 85 THR A N 1
ATOM 638 C CA . THR A 1 85 ? 16.336 4.043 0.793 1.00 87.44 85 THR A CA 1
ATOM 639 C C . THR A 1 85 ? 16.058 2.583 0.443 1.00 87.44 85 THR A C 1
ATOM 641 O O . THR A 1 85 ? 15.884 2.264 -0.728 1.00 87.44 85 THR A O 1
ATOM 644 N N . GLN A 1 86 ? 15.962 1.697 1.440 1.00 90.06 86 GLN A N 1
ATOM 645 C CA . GLN A 1 86 ? 15.598 0.293 1.219 1.00 90.06 86 GLN A CA 1
ATOM 646 C C . GLN A 1 86 ? 14.184 0.152 0.652 1.00 90.06 86 GLN A C 1
ATOM 648 O O . GLN A 1 86 ? 14.000 -0.580 -0.318 1.00 90.06 86 GLN A O 1
ATOM 653 N N . VAL A 1 87 ? 13.215 0.901 1.196 1.00 89.19 87 VAL A N 1
ATOM 654 C CA . VAL A 1 87 ? 11.837 0.929 0.674 1.00 89.19 87 VAL A CA 1
ATOM 655 C C . VAL A 1 87 ? 11.831 1.364 -0.791 1.00 89.19 87 VAL A C 1
ATOM 657 O O . VAL A 1 87 ? 11.256 0.681 -1.636 1.00 89.19 87 VAL A O 1
ATOM 660 N N . HIS A 1 88 ? 12.514 2.469 -1.105 1.00 88.81 88 HIS A N 1
ATOM 661 C CA . HIS A 1 88 ? 12.592 2.992 -2.465 1.00 88.81 88 HIS A CA 1
ATOM 662 C C . HIS A 1 88 ? 13.223 1.984 -3.434 1.00 88.81 88 HIS A C 1
ATOM 664 O O . HIS A 1 88 ? 12.648 1.703 -4.482 1.00 88.81 88 HIS A O 1
ATOM 670 N N . LEU A 1 89 ? 14.363 1.384 -3.076 1.00 90.06 89 LEU A N 1
ATOM 671 C CA . LEU A 1 89 ? 15.037 0.388 -3.914 1.00 90.06 89 LEU A CA 1
ATOM 672 C C . LEU A 1 89 ? 14.176 -0.862 -4.140 1.00 90.06 89 LEU A C 1
ATOM 674 O O . LEU A 1 89 ? 14.081 -1.341 -5.270 1.00 90.06 89 LEU A O 1
ATOM 678 N N . ALA A 1 90 ? 13.526 -1.375 -3.091 1.00 90.81 90 ALA A N 1
ATOM 679 C CA . ALA A 1 90 ? 12.631 -2.525 -3.198 1.00 90.81 90 ALA A CA 1
ATOM 680 C C . ALA A 1 90 ? 11.447 -2.217 -4.125 1.00 90.81 90 ALA A C 1
ATOM 682 O O . ALA A 1 90 ? 11.146 -2.996 -5.029 1.00 90.81 90 ALA A O 1
ATOM 683 N N . MET A 1 91 ? 10.824 -1.050 -3.950 1.00 90.25 91 MET A N 1
ATOM 684 C CA . MET A 1 91 ? 9.720 -0.583 -4.783 1.00 90.25 91 MET A CA 1
ATOM 685 C C . MET A 1 91 ? 10.144 -0.419 -6.251 1.00 90.25 91 MET A C 1
ATOM 687 O O . MET A 1 91 ? 9.491 -0.970 -7.137 1.00 90.25 91 MET A O 1
ATOM 691 N N . MET A 1 92 ? 11.260 0.272 -6.513 1.00 88.62 92 MET A N 1
ATOM 692 C CA . MET A 1 92 ? 11.805 0.482 -7.863 1.00 88.62 92 MET A CA 1
ATOM 693 C C . MET A 1 92 ? 12.139 -0.828 -8.567 1.00 88.62 92 MET A C 1
ATOM 695 O O . MET A 1 92 ? 11.842 -0.987 -9.750 1.00 88.62 92 MET A O 1
ATOM 699 N N . SER A 1 93 ? 12.716 -1.785 -7.838 1.00 90.44 93 SER A N 1
ATOM 700 C CA . SER A 1 93 ? 13.015 -3.115 -8.366 1.00 90.44 93 SER A CA 1
ATOM 701 C C . SER A 1 93 ? 11.750 -3.802 -8.892 1.00 90.44 93 SER A C 1
ATOM 703 O O . SER A 1 93 ? 11.734 -4.262 -10.032 1.00 90.44 93 SER A O 1
ATOM 705 N N . LYS A 1 94 ? 10.652 -3.776 -8.119 1.00 88.75 94 LYS A N 1
ATOM 706 C CA . LYS A 1 94 ? 9.363 -4.369 -8.520 1.00 88.75 94 LYS A CA 1
ATOM 707 C C . LYS A 1 94 ? 8.701 -3.661 -9.696 1.00 88.75 94 LYS A C 1
ATOM 709 O O . LYS A 1 94 ? 8.165 -4.318 -10.585 1.00 88.75 94 LYS A O 1
ATOM 714 N N . ILE A 1 95 ? 8.768 -2.332 -9.729 1.00 86.50 95 ILE A N 1
ATOM 715 C CA . ILE A 1 95 ? 8.240 -1.540 -10.847 1.00 86.50 95 ILE A CA 1
ATOM 716 C C . ILE A 1 95 ? 9.007 -1.861 -12.136 1.00 86.50 95 ILE A C 1
ATOM 718 O O . ILE A 1 95 ? 8.392 -2.115 -13.171 1.00 86.50 95 ILE A O 1
ATOM 722 N N . SER A 1 96 ? 10.341 -1.926 -12.065 1.00 84.50 96 SER A N 1
ATOM 723 C CA . SER A 1 96 ? 11.209 -2.229 -13.209 1.00 84.50 96 SER A CA 1
ATOM 724 C C . SER A 1 96 ? 10.958 -3.628 -13.785 1.00 84.50 96 SER A C 1
ATOM 726 O O . SER A 1 96 ? 10.885 -3.802 -15.003 1.00 84.50 96 SER A O 1
ATOM 728 N N . THR A 1 97 ? 10.729 -4.626 -12.926 1.00 85.88 97 THR A N 1
ATOM 729 C CA . THR A 1 97 ? 10.382 -5.991 -13.355 1.00 85.88 97 THR A CA 1
ATOM 730 C C . THR A 1 97 ? 8.922 -6.150 -13.789 1.00 85.88 97 THR A C 1
ATOM 732 O O . THR A 1 97 ? 8.534 -7.237 -14.218 1.00 85.88 97 THR A O 1
ATOM 735 N N . LYS A 1 98 ? 8.109 -5.082 -13.726 1.00 79.50 98 LYS A N 1
ATOM 736 C CA . LYS A 1 98 ? 6.653 -5.096 -13.967 1.00 79.50 98 LYS A CA 1
ATOM 737 C C . LYS A 1 98 ? 5.904 -6.090 -13.071 1.00 79.50 98 LYS A C 1
ATOM 739 O O . LYS A 1 98 ? 4.823 -6.564 -13.425 1.00 79.50 98 LYS A O 1
ATOM 744 N N . GLU A 1 99 ? 6.475 -6.408 -11.915 1.00 81.44 99 GLU A N 1
ATOM 745 C CA . GLU A 1 99 ? 5.813 -7.191 -10.881 1.00 81.44 99 GLU A CA 1
ATOM 746 C C . GLU A 1 99 ? 4.864 -6.303 -10.066 1.00 81.44 99 GLU A C 1
ATOM 748 O O . GLU A 1 99 ? 4.902 -5.072 -10.119 1.00 81.44 99 GLU A O 1
ATOM 753 N N . HIS A 1 100 ? 3.992 -6.927 -9.272 1.00 84.19 100 HIS A N 1
ATOM 754 C CA . HIS A 1 100 ? 3.258 -6.175 -8.260 1.00 84.19 100 HIS A CA 1
ATOM 755 C C . HIS A 1 100 ? 4.235 -5.603 -7.228 1.00 84.19 100 HIS A C 1
ATOM 757 O O . HIS A 1 100 ? 5.164 -6.289 -6.802 1.00 84.19 100 HIS A O 1
ATOM 763 N N . ILE A 1 101 ? 3.974 -4.372 -6.782 1.00 88.12 101 ILE A N 1
ATOM 764 C CA . ILE A 1 101 ? 4.799 -3.687 -5.778 1.00 88.12 101 ILE A CA 1
ATOM 765 C C . ILE A 1 101 ? 4.909 -4.523 -4.499 1.00 88.12 101 ILE A C 1
ATOM 767 O O . ILE A 1 101 ? 5.989 -4.662 -3.933 1.00 88.12 101 ILE A O 1
ATOM 771 N N . LEU A 1 102 ? 3.785 -5.108 -4.078 1.00 91.38 102 LEU A N 1
ATOM 772 C CA . LEU A 1 102 ? 3.698 -6.055 -2.974 1.00 91.38 102 LEU A CA 1
ATOM 773 C C . LEU A 1 102 ? 2.867 -7.277 -3.395 1.00 91.38 102 LEU A C 1
ATOM 775 O O . LEU A 1 102 ? 1.940 -7.150 -4.207 1.00 91.38 102 LEU A O 1
ATOM 779 N N . PRO A 1 103 ? 3.163 -8.471 -2.853 1.00 91.69 103 PRO A N 1
ATOM 780 C CA . PRO A 1 103 ? 2.406 -9.679 -3.157 1.00 91.69 103 PRO A CA 1
ATOM 781 C C . PRO A 1 103 ? 0.976 -9.557 -2.620 1.00 91.69 103 PRO A C 1
ATOM 783 O O . PRO A 1 103 ? 0.765 -9.318 -1.435 1.00 91.69 103 PRO A O 1
ATOM 786 N N . ILE A 1 104 ? -0.024 -9.723 -3.485 1.00 91.69 104 ILE A N 1
ATOM 787 C CA . ILE A 1 104 ? -1.437 -9.695 -3.082 1.00 91.69 104 ILE A CA 1
ATOM 788 C C . ILE A 1 104 ? -1.853 -11.121 -2.687 1.00 91.69 104 ILE A C 1
ATOM 790 O O . ILE A 1 104 ? -1.731 -12.014 -3.533 1.00 91.69 104 ILE A O 1
ATOM 794 N N . PRO A 1 105 ? -2.363 -11.356 -1.461 1.00 92.19 105 PRO A N 1
ATOM 795 C CA . PRO A 1 105 ? -2.806 -12.680 -1.030 1.00 92.19 105 PRO A CA 1
ATOM 796 C C . PRO A 1 105 ? -3.848 -13.290 -1.974 1.00 92.19 105 PRO A C 1
ATOM 798 O O . PRO A 1 105 ? -4.743 -12.598 -2.460 1.00 92.19 105 PRO A O 1
ATOM 801 N N . ALA A 1 106 ? -3.778 -14.604 -2.201 1.00 90.19 106 ALA A N 1
ATOM 802 C CA . ALA A 1 106 ? -4.751 -15.311 -3.042 1.00 90.19 106 ALA A CA 1
ATOM 803 C C . ALA A 1 106 ? -6.178 -15.285 -2.459 1.00 90.19 106 ALA A C 1
ATOM 805 O O . ALA A 1 106 ? -7.148 -15.362 -3.207 1.00 90.19 106 ALA A O 1
ATOM 806 N N . SER A 1 107 ? -6.298 -15.132 -1.137 1.00 91.50 107 SER A N 1
ATOM 807 C CA . SER A 1 107 ? -7.560 -14.976 -0.406 1.00 91.50 107 SER A CA 1
ATOM 808 C C . SER A 1 107 ? -8.201 -13.592 -0.561 1.00 91.50 107 SER A C 1
ATOM 810 O O . SER A 1 107 ? -9.346 -13.404 -0.149 1.00 91.50 107 SER A O 1
ATOM 812 N N . ALA A 1 108 ? -7.495 -12.612 -1.137 1.00 92.12 108 ALA A N 1
ATOM 813 C CA . ALA A 1 108 ? -8.012 -11.259 -1.281 1.00 92.12 108 ALA A CA 1
ATOM 814 C C . ALA A 1 108 ? -9.223 -11.224 -2.225 1.00 92.12 108 ALA A C 1
ATOM 816 O O . ALA A 1 108 ? -9.202 -11.773 -3.330 1.00 92.12 108 ALA A O 1
ATOM 817 N N . HIS A 1 109 ? -10.274 -10.509 -1.815 1.00 94.12 109 HIS A N 1
ATOM 818 C CA . HIS A 1 109 ? -11.487 -10.374 -2.616 1.00 94.12 109 HIS A CA 1
ATOM 819 C C . HIS A 1 109 ? -11.176 -9.766 -4.005 1.00 94.12 109 HIS A C 1
ATOM 821 O O . HIS A 1 109 ? -10.457 -8.760 -4.078 1.00 94.12 109 HIS A O 1
ATOM 827 N N . PRO A 1 110 ? -11.746 -10.283 -5.115 1.00 93.81 110 PRO A N 1
ATOM 828 C CA . PRO A 1 110 ? -11.404 -9.839 -6.472 1.00 93.81 110 PRO A CA 1
ATOM 829 C C . PRO A 1 110 ? -11.566 -8.332 -6.707 1.00 93.81 110 PRO A C 1
ATOM 831 O O . PRO A 1 110 ? -10.775 -7.719 -7.425 1.00 93.81 110 PRO A O 1
ATOM 834 N N . VAL A 1 111 ? -12.567 -7.715 -6.071 1.00 94.38 111 VAL A N 1
ATOM 835 C CA . VAL A 1 111 ? -12.794 -6.262 -6.157 1.00 94.38 111 VAL A CA 1
ATOM 836 C C . VAL A 1 111 ? -11.655 -5.478 -5.504 1.00 94.38 111 VAL A C 1
ATOM 838 O O . VAL A 1 111 ? -11.179 -4.512 -6.095 1.00 94.38 111 VAL A O 1
ATOM 841 N N . LEU A 1 112 ? -11.167 -5.916 -4.339 1.00 93.31 112 LEU A N 1
ATOM 842 C CA . LEU A 1 112 ? -10.045 -5.263 -3.661 1.00 93.31 112 LEU A CA 1
ATOM 843 C C . LEU A 1 112 ? -8.766 -5.413 -4.479 1.00 93.31 112 LEU A C 1
ATOM 845 O O . LEU A 1 112 ? -8.082 -4.422 -4.713 1.00 93.31 112 LEU A O 1
ATOM 849 N N . LYS A 1 113 ? -8.503 -6.608 -5.024 1.00 93.69 113 LYS A N 1
ATOM 850 C CA . LYS A 1 113 ? -7.376 -6.832 -5.941 1.00 93.69 113 LYS A CA 1
ATOM 851 C C . LYS A 1 113 ? -7.428 -5.878 -7.138 1.00 93.69 113 LYS A C 1
ATOM 853 O O . LYS A 1 113 ? -6.425 -5.254 -7.471 1.00 93.69 113 LYS A O 1
ATOM 858 N N . LYS A 1 114 ? -8.602 -5.710 -7.757 1.00 94.00 114 LYS A N 1
ATOM 859 C CA . LYS A 1 114 ? -8.800 -4.764 -8.865 1.00 94.00 114 LYS A CA 1
ATOM 860 C C . LYS A 1 114 ? -8.515 -3.318 -8.447 1.00 94.00 114 LYS A C 1
ATOM 862 O O . LYS A 1 114 ? -7.887 -2.591 -9.212 1.00 94.00 114 LYS A O 1
ATOM 867 N N . TRP A 1 115 ? -8.975 -2.889 -7.273 1.00 94.44 115 TRP A N 1
ATOM 868 C CA . TRP A 1 115 ? -8.753 -1.525 -6.781 1.00 94.44 115 TRP A CA 1
ATOM 869 C C . TRP A 1 115 ? -7.297 -1.257 -6.412 1.00 94.44 115 TRP A C 1
ATOM 871 O O . TRP A 1 115 ? -6.780 -0.209 -6.788 1.00 94.44 115 TRP A O 1
ATOM 881 N N . ILE A 1 116 ? -6.625 -2.209 -5.760 1.00 93.88 116 ILE A N 1
ATOM 882 C CA . ILE A 1 116 ? -5.192 -2.133 -5.448 1.00 93.88 116 ILE A CA 1
ATOM 883 C C . ILE A 1 116 ? -4.394 -1.915 -6.740 1.00 93.88 116 ILE A C 1
ATOM 885 O O . ILE A 1 116 ? -3.667 -0.933 -6.868 1.00 93.88 116 ILE A O 1
ATOM 889 N N . LEU A 1 117 ? -4.615 -2.766 -7.747 1.00 92.12 117 LEU A N 1
ATOM 890 C CA . LEU A 1 117 ? -3.934 -2.653 -9.039 1.00 92.12 117 LEU A CA 1
ATOM 891 C C . LEU A 1 117 ? -4.276 -1.352 -9.776 1.00 92.12 117 LEU A C 1
ATOM 893 O O . LEU A 1 117 ? -3.416 -0.776 -10.433 1.00 92.12 117 LEU A O 1
ATOM 897 N N . ALA A 1 118 ? -5.514 -0.863 -9.665 1.00 92.25 118 ALA A N 1
ATOM 898 C CA . ALA A 1 118 ? -5.903 0.417 -10.250 1.00 92.25 118 ALA A CA 1
ATOM 899 C C . ALA A 1 118 ? -5.185 1.602 -9.584 1.00 92.25 118 ALA A C 1
ATOM 901 O O . ALA A 1 118 ? -4.784 2.527 -10.286 1.00 92.25 118 ALA A O 1
ATOM 902 N N . CYS A 1 119 ? -4.986 1.558 -8.263 1.00 92.19 119 CYS A N 1
ATOM 903 C CA . CYS A 1 119 ? -4.241 2.581 -7.526 1.00 92.19 119 CYS A CA 1
ATOM 904 C C . CYS A 1 119 ? -2.759 2.605 -7.921 1.00 92.19 119 CYS A C 1
ATOM 906 O O . CYS A 1 119 ? -2.163 3.673 -8.008 1.00 92.19 119 CYS A O 1
ATOM 908 N N . TRP A 1 120 ? -2.181 1.438 -8.210 1.00 90.38 120 TRP A N 1
ATOM 909 C CA . TRP A 1 120 ? -0.780 1.287 -8.621 1.00 90.38 120 TRP A CA 1
ATOM 910 C C . TRP A 1 120 ? -0.546 1.427 -10.129 1.00 90.38 120 TRP A C 1
ATOM 912 O O . TRP A 1 120 ? 0.590 1.354 -10.585 1.00 90.38 120 TRP A O 1
ATOM 922 N N . LYS A 1 121 ? -1.601 1.649 -10.924 1.00 82.88 121 LYS A N 1
ATOM 923 C CA . LYS A 1 121 ? -1.513 1.790 -12.387 1.00 82.88 121 LYS A CA 1
ATOM 924 C C . LYS A 1 121 ? -0.812 3.082 -12.825 1.00 82.88 121 LYS A C 1
ATOM 926 O O . LYS A 1 121 ? -0.448 3.211 -13.990 1.00 82.88 121 LYS A O 1
ATOM 931 N N . TYR A 1 122 ? -0.668 4.041 -11.913 1.00 63.59 122 TYR A N 1
ATOM 932 C CA . TYR A 1 122 ? -0.045 5.333 -12.167 1.00 63.59 122 TYR A CA 1
ATOM 933 C C . TYR A 1 122 ? 1.299 5.408 -11.450 1.00 63.59 122 TYR A C 1
ATOM 935 O O . TYR A 1 122 ? 1.418 5.975 -10.368 1.00 63.59 122 TYR A O 1
ATOM 943 N N . ILE A 1 123 ? 2.294 4.782 -12.059 1.00 60.59 123 ILE A N 1
ATOM 944 C CA . ILE A 1 123 ? 3.702 4.956 -11.736 1.00 60.59 123 ILE A CA 1
ATOM 945 C C . ILE A 1 123 ? 4.374 5.136 -13.099 1.00 60.59 123 ILE A C 1
ATOM 947 O O . ILE A 1 123 ? 4.142 4.285 -13.963 1.00 60.59 123 ILE A O 1
ATOM 951 N N . PRO A 1 124 ? 5.053 6.266 -13.352 1.00 47.06 124 PRO A N 1
ATOM 952 C CA . PRO A 1 124 ? 5.752 6.479 -14.615 1.00 47.06 124 PRO A CA 1
ATOM 953 C C . PRO A 1 124 ? 6.823 5.413 -14.876 1.00 47.06 124 PRO A C 1
ATOM 955 O O . PRO A 1 124 ? 7.408 4.900 -13.894 1.00 47.06 124 PRO A O 1
#

Secondary structure (DSSP, 8-state):
--GGGEEE-TTS-EEE---TT---SSS----------HHHHTTS-GGGSSTT----HHHHHHHHHHHHHHHHH-S-TTTT--SHHHHHHHHHHHHHTT--SSPPPTTS-HHHHHHHHHHTT---

InterPro domains:
  IPR000719 Protein kinase domain [PF00069] (1-121)
  IPR000719 Protein kinase domain [PS50011] (1-124)
  IPR011009 Protein kinase-like domain superfamily [SSF56112] (2-122)
  IPR051681 Serine/Threonine Kinases and Pseudokinases [PTHR44329] (4-122)

Organism: NCBI:txid1963864

Foldseek 3Di:
DALVQWDQDPVRDTDGHDPVVPDPPDDDPDDDDDPDFALNLLLFALQCVDDPRDDDPLRVLSSVLQNLQCVQVVDGRPPVDRHNVSSNVLQVVCVVVVHPSDDGDPPDDPVSVVSSVVSVVDDD

Sequence (124 aa):
MKGLNVLLTKENRAKICDFGASKLKSLTSMTLAGPQIAGTNGYQAPELFDKGGKTNKQTDVFSLGMVLWELTSFSTPFEDCTNPTQVHLAMMSKISTKEHILPIPASAHPVLKKWILACWKYIP

Radius of gyration: 14.95 Å; chains: 1; bounding box: 37×46×32 Å

pLDDT: mean 80.49, std 16.24, range [36.69, 95.12]